Protein AF-A0A9D8FVF9-F1 (afdb_monomer_lite)

Foldseek 3Di:
DDPVVVVVVVVVLVPDDPVVVVVVVVVVVVVVVPPDPDDPVVVCVVCVPVQDPVNVVVVVVVCVVCPPDDDPPPD

Secondary structure (DSSP, 8-state):
--HHHHHHHHHHHHTS-HHHHHHHHHHHHHHHHHS--PPPHHHHGGGTT-S-HHHHHHHHHHHHHHTT---TT--

Structure (mmCIF, N/CA/C/O backbone):
data_AF-A0A9D8FVF9-F1
#
_entry.id   AF-A0A9D8FVF9-F1
#
loop_
_atom_site.group_PDB
_atom_site.id
_atom_site.type_symbol
_atom_site.label_atom_id
_atom_site.label_alt_id
_atom_site.label_comp_id
_atom_site.label_asym_id
_atom_site.label_entity_id
_atom_site.label_seq_id
_atom_site.pdbx_PDB_ins_code
_atom_site.Cartn_x
_atom_site.Cartn_y
_atom_site.Cartn_z
_atom_site.occupancy
_atom_site.B_iso_or_equiv
_atom_site.auth_seq_id
_atom_site.auth_comp_id
_atom_site.auth_asym_id
_atom_site.auth_atom_id
_atom_site.pdbx_PDB_model_num
ATOM 1 N N . MET A 1 1 ? -5.347 13.707 5.793 1.00 58.75 1 MET A N 1
ATOM 2 C CA . MET A 1 1 ? -6.238 12.646 6.318 1.00 58.75 1 MET A CA 1
ATOM 3 C C . MET A 1 1 ? -7.395 13.335 7.012 1.00 58.75 1 MET A C 1
ATOM 5 O O . MET A 1 1 ? -7.145 14.339 7.659 1.00 58.75 1 MET A O 1
ATOM 9 N N . SER A 1 2 ? -8.638 12.891 6.830 1.00 84.19 2 SER A N 1
ATOM 10 C CA . SER A 1 2 ? -9.776 13.510 7.517 1.00 84.19 2 SER A CA 1
ATOM 11 C C . SER A 1 2 ? -9.920 12.921 8.923 1.00 84.19 2 SER A C 1
ATOM 13 O O . SER A 1 2 ? -10.196 11.731 9.075 1.00 84.19 2 SER A O 1
ATOM 15 N N . ASP A 1 3 ? -9.761 13.749 9.956 1.00 89.81 3 ASP A N 1
ATOM 16 C CA . ASP A 1 3 ? -9.872 13.336 11.368 1.00 89.81 3 ASP A CA 1
ATOM 17 C C . ASP A 1 3 ? -11.211 12.645 11.680 1.00 89.81 3 ASP A C 1
ATOM 19 O O . ASP A 1 3 ? -11.281 11.720 12.491 1.00 89.81 3 ASP A O 1
ATOM 23 N N . ALA A 1 4 ? -12.270 13.022 10.957 1.00 94.31 4 ALA A N 1
ATOM 24 C CA . ALA A 1 4 ? -13.585 12.393 11.039 1.00 94.31 4 ALA A CA 1
ATOM 25 C C . ALA A 1 4 ? -13.570 10.895 10.676 1.00 94.31 4 ALA A C 1
ATOM 27 O O . ALA A 1 4 ? -14.252 10.100 11.323 1.00 94.31 4 ALA A O 1
ATOM 28 N N . VAL A 1 5 ? -12.783 10.489 9.672 1.00 94.00 5 VAL A N 1
ATOM 29 C CA . VAL A 1 5 ? -12.698 9.083 9.240 1.00 94.00 5 VAL A CA 1
ATOM 30 C C . VAL A 1 5 ? -11.943 8.250 10.272 1.00 94.00 5 VAL A C 1
ATOM 32 O O . VAL A 1 5 ? -12.382 7.151 10.603 1.00 94.00 5 VAL A O 1
ATOM 35 N N . ILE A 1 6 ? -10.866 8.786 10.853 1.00 94.44 6 ILE A N 1
ATOM 36 C CA . ILE A 1 6 ? -10.118 8.105 11.921 1.00 94.44 6 ILE A CA 1
ATOM 37 C C . ILE A 1 6 ? -11.021 7.882 13.139 1.00 94.44 6 ILE A C 1
ATOM 39 O O . ILE A 1 6 ? -11.108 6.765 13.648 1.00 94.44 6 ILE A O 1
ATOM 43 N N . ALA A 1 7 ? -11.754 8.914 13.568 1.00 96.12 7 ALA A N 1
ATOM 44 C CA . ALA A 1 7 ? -12.687 8.801 14.685 1.00 96.12 7 ALA A CA 1
ATOM 45 C C . ALA A 1 7 ? -13.803 7.771 14.419 1.00 96.12 7 ALA A C 1
ATOM 47 O O . ALA A 1 7 ? -14.183 7.019 15.318 1.00 96.12 7 ALA A O 1
ATOM 48 N N . GLN A 1 8 ? -14.319 7.700 13.187 1.00 96.12 8 GLN A N 1
ATOM 49 C CA . GLN A 1 8 ? -15.311 6.699 12.784 1.00 96.12 8 GLN A CA 1
ATOM 50 C C . GLN A 1 8 ? -14.756 5.271 12.896 1.00 96.12 8 GLN A C 1
ATOM 52 O O . GLN A 1 8 ? -15.413 4.418 13.492 1.00 96.12 8 GLN A O 1
ATOM 57 N N . ILE A 1 9 ? -13.548 5.030 12.374 1.00 95.38 9 ILE A N 1
ATOM 58 C CA . ILE A 1 9 ? -12.880 3.720 12.416 1.00 95.38 9 ILE A CA 1
ATOM 59 C C . ILE A 1 9 ? -12.673 3.281 13.866 1.00 95.38 9 ILE A C 1
ATOM 61 O O . ILE A 1 9 ? -13.048 2.170 14.226 1.00 95.38 9 ILE A O 1
ATOM 65 N N . VAL A 1 10 ? -12.155 4.165 14.726 1.00 96.25 10 VAL A N 1
ATOM 66 C CA . VAL A 1 10 ? -11.936 3.853 16.148 1.00 96.25 10 VAL A CA 1
ATOM 67 C C . VAL A 1 10 ? -13.246 3.477 16.843 1.00 96.25 10 VAL A C 1
ATOM 69 O O . VAL A 1 10 ? -13.291 2.466 17.542 1.00 96.25 10 VAL A O 1
ATOM 72 N N . ARG A 1 11 ? -14.327 4.242 16.625 1.00 97.56 11 ARG A N 1
ATOM 73 C CA . ARG A 1 11 ? -15.641 3.943 17.223 1.00 97.56 11 ARG A CA 1
ATOM 74 C C . ARG A 1 11 ? -16.189 2.591 16.777 1.00 97.56 11 ARG A C 1
ATOM 76 O O . ARG A 1 11 ? -16.701 1.847 17.608 1.00 97.56 11 ARG A O 1
ATOM 83 N N . GLN A 1 12 ? -16.087 2.273 15.488 1.00 96.81 12 GLN A N 1
ATOM 84 C CA . GLN A 1 12 ? -16.583 1.003 14.961 1.00 96.81 12 GLN A CA 1
ATOM 85 C C . GLN A 1 12 ? -15.759 -0.173 15.489 1.00 96.81 12 GLN A C 1
ATOM 87 O O . GLN A 1 12 ? -16.343 -1.109 16.030 1.00 96.81 12 GLN A O 1
ATOM 92 N N . THR A 1 13 ? -14.427 -0.095 15.448 1.00 97.62 13 THR A N 1
ATOM 93 C CA . THR A 1 13 ? -13.553 -1.162 15.956 1.00 97.62 13 THR A CA 1
ATOM 94 C C . THR A 1 13 ? -13.757 -1.403 17.450 1.00 97.62 1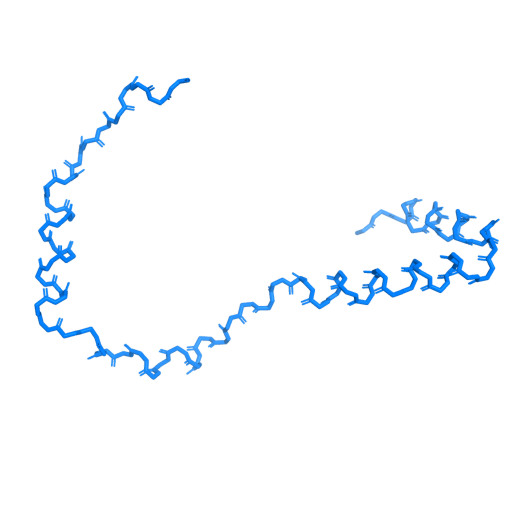3 THR A C 1
ATOM 96 O O . THR A 1 13 ? -13.851 -2.552 17.870 1.00 97.62 13 THR A O 1
ATOM 99 N N . ALA A 1 14 ? -13.914 -0.346 18.254 1.00 97.31 14 ALA A N 1
ATOM 100 C CA . ALA A 1 14 ? -14.155 -0.478 19.692 1.00 97.31 14 ALA A CA 1
ATOM 101 C C . ALA A 1 14 ? -15.463 -1.221 20.030 1.00 97.31 14 ALA A C 1
ATOM 103 O O . ALA A 1 14 ? -15.557 -1.827 21.094 1.00 97.31 14 ALA A O 1
ATOM 104 N N . SER A 1 15 ? -16.457 -1.199 19.134 1.00 97.38 15 SER A N 1
ATOM 105 C CA . SER A 1 15 ? -17.728 -1.919 19.316 1.00 97.38 15 SER A CA 1
ATOM 106 C C . SER A 1 15 ? -17.667 -3.409 18.952 1.00 97.38 15 SER A C 1
ATOM 108 O O . SER A 1 15 ? -18.603 -4.150 19.251 1.00 97.38 15 SER A O 1
ATOM 110 N N . LEU A 1 16 ? -16.586 -3.860 18.307 1.00 97.62 16 LEU A N 1
ATOM 111 C CA . LEU A 1 16 ? -16.442 -5.241 17.855 1.00 97.62 16 LEU A CA 1
ATOM 112 C C . LEU A 1 16 ? -15.972 -6.177 18.984 1.00 97.62 16 LEU A C 1
ATOM 114 O O . LEU A 1 16 ? -15.184 -5.762 19.836 1.00 97.62 16 LEU A O 1
ATOM 118 N N . PRO A 1 17 ? -16.362 -7.464 18.956 1.00 98.00 17 PRO A N 1
ATOM 119 C CA . PRO A 1 17 ? -15.725 -8.520 19.739 1.00 98.00 17 PRO A CA 1
ATOM 120 C C . PRO A 1 17 ? -14.215 -8.623 19.469 1.00 98.00 17 PRO A C 1
ATOM 122 O O . PRO A 1 17 ? -13.754 -8.362 18.357 1.00 98.00 17 PRO A O 1
ATOM 125 N N . GLY A 1 18 ? -13.440 -9.058 20.467 1.00 97.44 18 GLY A N 1
ATOM 126 C CA . GLY A 1 18 ? -11.971 -9.033 20.415 1.00 97.44 18 GLY A CA 1
ATOM 127 C C . GLY A 1 18 ? -11.342 -9.781 19.230 1.00 97.44 18 GLY A C 1
ATOM 128 O O . GLY A 1 18 ? -10.358 -9.315 18.665 1.00 97.44 18 GLY A O 1
ATOM 129 N N . ASN A 1 19 ? -11.933 -10.893 18.782 1.00 97.50 19 ASN A N 1
ATOM 130 C CA . ASN A 1 19 ? -11.453 -11.614 17.597 1.00 97.50 19 ASN A CA 1
ATOM 131 C C . ASN A 1 19 ? -11.607 -10.790 16.306 1.00 97.50 19 ASN A C 1
ATOM 133 O O . ASN A 1 19 ? -10.740 -10.837 15.439 1.00 97.50 19 ASN A O 1
ATOM 137 N N . LEU A 1 20 ? -12.684 -10.009 16.190 1.00 97.38 20 LEU A N 1
ATOM 138 C CA . LEU A 1 20 ? -12.909 -9.128 15.044 1.00 97.38 20 LEU A CA 1
ATOM 139 C C . LEU A 1 20 ? -12.056 -7.856 15.135 1.00 97.38 20 LEU A C 1
ATOM 141 O O . LEU A 1 20 ? -11.607 -7.355 14.110 1.00 97.38 20 LEU A O 1
ATOM 145 N N . GLN A 1 21 ? -11.756 -7.367 16.343 1.00 98.12 21 GLN A N 1
ATOM 146 C CA . GLN A 1 21 ? -10.762 -6.301 16.525 1.00 98.12 21 GLN A CA 1
ATOM 147 C C . GLN A 1 21 ? -9.378 -6.734 16.028 1.00 98.12 21 GLN A C 1
ATOM 149 O O . GLN A 1 21 ? -8.718 -5.976 15.316 1.00 98.12 21 GLN A O 1
ATOM 154 N N . GLN A 1 22 ? -8.964 -7.962 16.354 1.00 97.88 22 GLN A N 1
ATOM 155 C CA . GLN A 1 22 ? -7.708 -8.526 15.864 1.00 97.88 22 GLN A CA 1
ATOM 156 C C . GLN A 1 22 ? -7.709 -8.647 14.335 1.00 97.88 22 GLN A C 1
ATOM 158 O O . GLN A 1 22 ? -6.754 -8.225 13.693 1.00 97.88 22 GLN A O 1
ATOM 163 N N . GLN A 1 23 ? -8.814 -9.106 13.741 1.00 97.62 23 GLN A N 1
ATOM 164 C CA . GLN A 1 23 ? -8.951 -9.190 12.285 1.00 97.62 23 GLN A CA 1
ATOM 165 C C . GLN A 1 23 ? -8.819 -7.819 11.595 1.00 97.62 23 GLN A C 1
ATOM 167 O O . GLN A 1 23 ? -8.182 -7.711 10.548 1.00 97.62 23 GLN A O 1
ATOM 172 N N . VAL A 1 24 ? -9.376 -6.754 12.185 1.00 97.00 24 VAL A N 1
ATOM 173 C CA . VAL A 1 24 ? -9.196 -5.380 11.682 1.00 97.00 24 VAL A CA 1
ATOM 174 C C . VAL A 1 24 ? -7.728 -4.951 11.761 1.00 97.00 24 VAL A C 1
ATOM 176 O O . VAL A 1 24 ? -7.224 -4.326 10.827 1.00 97.00 24 VAL A O 1
ATOM 179 N N . LEU A 1 25 ? -7.028 -5.284 12.849 1.00 96.44 25 LEU A N 1
ATOM 180 C CA . LEU A 1 25 ? -5.604 -4.976 12.997 1.00 96.44 25 LEU A CA 1
ATOM 181 C C . LEU A 1 25 ? -4.757 -5.697 11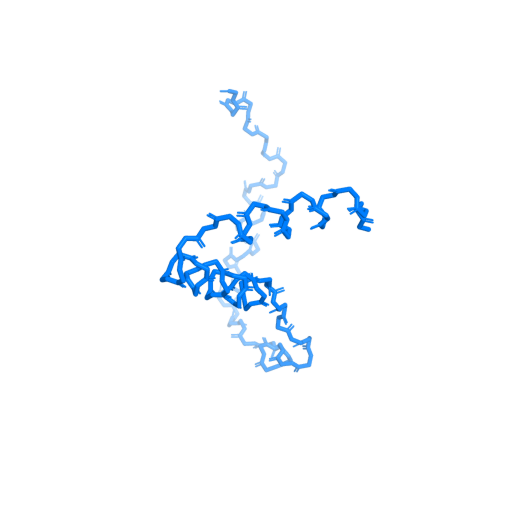.940 1.00 96.44 25 LEU A C 1
ATOM 183 O O . LEU A 1 25 ? -3.895 -5.071 11.319 1.00 96.44 25 LEU A O 1
ATOM 187 N N . ASP A 1 26 ? -5.031 -6.978 11.707 1.00 96.75 26 ASP A N 1
ATOM 188 C CA . ASP A 1 26 ? -4.334 -7.788 10.708 1.00 96.75 26 ASP A CA 1
ATOM 189 C C . ASP A 1 26 ? -4.544 -7.208 9.301 1.00 96.75 26 ASP A C 1
ATOM 191 O O . ASP A 1 26 ? -3.571 -6.948 8.591 1.00 96.75 26 ASP A O 1
ATOM 195 N N . TYR A 1 27 ? -5.785 -6.849 8.955 1.00 94.81 27 TYR A N 1
ATOM 196 C CA . TYR A 1 27 ? -6.103 -6.185 7.689 1.00 94.81 27 TYR A CA 1
ATOM 197 C C . TYR A 1 27 ? -5.361 -4.852 7.512 1.00 94.81 27 TYR A C 1
ATOM 199 O O . TYR A 1 27 ? -4.832 -4.565 6.442 1.00 94.81 27 TYR A O 1
ATOM 207 N N . VAL A 1 28 ? -5.274 -4.017 8.554 1.00 93.62 28 VAL A N 1
ATOM 208 C CA . VAL A 1 28 ? -4.520 -2.751 8.484 1.00 93.62 28 VAL A CA 1
ATOM 209 C C . VAL A 1 28 ? -3.025 -3.002 8.261 1.00 93.62 28 VAL A C 1
ATOM 211 O O . VAL A 1 28 ? -2.371 -2.230 7.555 1.00 93.62 28 VAL A O 1
ATOM 214 N N . ASN A 1 29 ? -2.465 -4.059 8.850 1.00 92.19 29 ASN A N 1
ATOM 215 C CA . ASN A 1 29 ? -1.066 -4.431 8.647 1.00 92.19 29 ASN A CA 1
ATOM 216 C C . ASN A 1 29 ? -0.814 -4.920 7.216 1.00 92.19 29 ASN A C 1
ATOM 218 O O . ASN A 1 29 ? 0.159 -4.488 6.593 1.00 92.19 29 ASN A O 1
ATOM 222 N N . GLU A 1 30 ? -1.711 -5.740 6.674 1.00 91.62 30 GLU A N 1
ATOM 223 C CA . GLU A 1 30 ? -1.679 -6.155 5.270 1.00 91.62 30 GLU A CA 1
ATOM 224 C C . GLU A 1 30 ? -1.822 -4.960 4.334 1.00 91.62 30 GLU A C 1
ATOM 226 O O . GLU A 1 30 ? -1.024 -4.817 3.414 1.00 91.62 30 GLU A O 1
ATOM 231 N N . LEU A 1 31 ? -2.747 -4.040 4.614 1.00 89.62 31 LEU A N 1
ATOM 232 C CA . LEU A 1 31 ? -2.940 -2.826 3.825 1.00 89.62 31 LEU A CA 1
ATOM 233 C C . LEU A 1 31 ? -1.667 -1.966 3.792 1.00 89.62 31 LEU A C 1
ATOM 235 O O . LEU A 1 31 ? -1.283 -1.444 2.750 1.00 89.62 31 LEU A O 1
ATOM 239 N N . LYS A 1 32 ? -0.954 -1.842 4.918 1.00 86.44 32 LYS A N 1
ATOM 240 C CA . LYS A 1 32 ? 0.346 -1.143 4.972 1.00 86.44 32 LYS A CA 1
ATOM 241 C C . LYS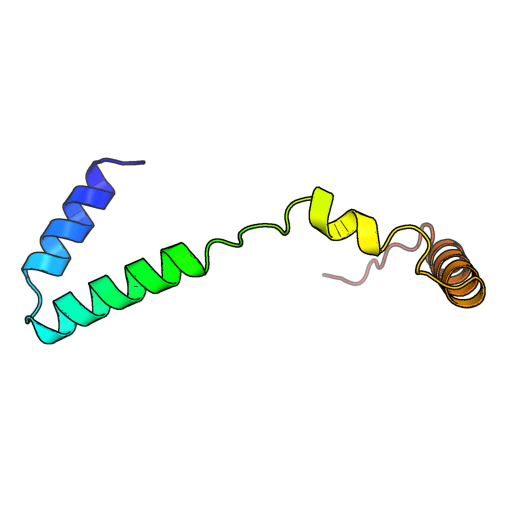 A 1 32 ? 1.436 -1.854 4.169 1.00 86.44 32 LYS A C 1
ATOM 243 O O . LYS A 1 32 ? 2.357 -1.192 3.687 1.00 86.44 32 LYS A O 1
ATOM 248 N N . ALA A 1 33 ? 1.370 -3.179 4.070 1.00 81.75 33 ALA A N 1
ATOM 249 C CA . ALA A 1 33 ? 2.285 -3.979 3.265 1.00 81.75 33 ALA A CA 1
ATOM 250 C C . ALA A 1 33 ? 1.912 -3.958 1.770 1.00 81.75 33 ALA A C 1
ATOM 252 O O . ALA A 1 33 ? 2.804 -4.010 0.926 1.00 81.75 33 ALA A O 1
ATOM 253 N N . SER A 1 34 ? 0.620 -3.841 1.452 1.00 76.06 34 SER A N 1
ATOM 254 C CA . SER A 1 34 ? 0.071 -3.815 0.095 1.00 76.06 34 SER A CA 1
ATOM 255 C C . SER A 1 34 ? 0.167 -2.448 -0.570 1.00 76.06 34 SER A C 1
ATOM 257 O O . SER A 1 34 ? 0.027 -2.368 -1.790 1.00 76.06 34 SER A O 1
ATOM 259 N N . VAL A 1 35 ? 0.402 -1.374 0.196 1.00 76.06 35 VAL A N 1
ATOM 260 C CA . VAL A 1 35 ? 0.857 -0.094 -0.358 1.00 76.06 35 VAL A CA 1
ATOM 261 C C . VAL A 1 35 ? 2.112 -0.409 -1.159 1.00 76.06 35 VAL A C 1
ATOM 263 O O . VAL A 1 35 ? 3.173 -0.643 -0.579 1.00 76.06 35 VAL A O 1
ATOM 266 N N . GLN A 1 36 ? 1.954 -0.485 -2.485 1.00 64.88 36 GLN A N 1
ATOM 267 C CA . GLN A 1 36 ? 3.007 -0.832 -3.427 1.00 64.88 36 GLN A CA 1
ATOM 268 C C . GLN A 1 36 ? 4.221 0.036 -3.126 1.00 64.88 36 GLN A C 1
ATOM 270 O O . GLN A 1 36 ? 4.282 1.217 -3.468 1.00 64.88 36 GLN A O 1
ATOM 275 N N . ARG A 1 37 ? 5.212 -0.557 -2.464 1.00 71.94 37 ARG A N 1
ATOM 276 C CA . ARG A 1 37 ? 6.530 0.043 -2.393 1.00 71.94 37 ARG A CA 1
ATOM 277 C C . ARG A 1 37 ? 7.132 -0.212 -3.756 1.00 71.94 37 ARG A C 1
ATOM 279 O O . ARG A 1 37 ? 7.467 -1.351 -4.077 1.00 71.94 37 ARG A O 1
ATOM 286 N N . GLY A 1 38 ? 7.204 0.838 -4.569 1.00 79.75 38 GLY A N 1
ATOM 287 C CA . GLY A 1 38 ? 7.952 0.785 -5.816 1.00 79.75 38 GLY A CA 1
ATOM 288 C C . GLY A 1 38 ? 9.338 0.188 -5.564 1.00 79.75 38 GLY A C 1
ATOM 289 O O . GLY A 1 38 ? 9.916 0.340 -4.483 1.00 79.75 38 GLY A O 1
ATOM 290 N N . VAL A 1 39 ? 9.870 -0.531 -6.548 1.00 82.69 39 VAL A N 1
ATOM 291 C CA . VAL A 1 39 ? 11.247 -1.019 -6.464 1.00 82.69 39 VAL A CA 1
ATOM 292 C C . VAL A 1 39 ? 12.169 0.206 -6.503 1.00 82.69 39 VAL A C 1
ATOM 294 O O . VAL A 1 39 ? 12.043 1.001 -7.435 1.00 82.69 39 VAL A O 1
ATOM 297 N N . PRO A 1 40 ? 13.085 0.393 -5.528 1.00 88.50 40 PRO A N 1
ATOM 298 C CA . PRO A 1 40 ? 14.052 1.485 -5.580 1.00 88.50 40 PRO A CA 1
ATOM 299 C C . PRO A 1 40 ? 14.788 1.495 -6.923 1.00 88.50 40 PRO A C 1
ATOM 301 O O . PRO A 1 40 ? 15.261 0.445 -7.361 1.00 88.50 40 PRO A O 1
ATOM 304 N N . GLY A 1 41 ? 14.904 2.662 -7.564 1.00 87.31 41 GLY A N 1
ATOM 305 C CA . GLY A 1 41 ? 15.485 2.782 -8.909 1.00 87.31 41 GLY A CA 1
ATOM 306 C C . GLY A 1 41 ? 16.907 2.219 -9.011 1.00 87.31 41 GLY A C 1
ATOM 307 O O . GLY A 1 41 ? 17.248 1.564 -9.991 1.00 87.31 41 GLY A O 1
ATOM 308 N N . GLU A 1 42 ? 17.701 2.350 -7.947 1.00 94.50 42 GLU A N 1
ATOM 309 C CA . GLU A 1 42 ? 19.028 1.730 -7.813 1.00 94.50 42 GLU A CA 1
ATOM 310 C C . GLU A 1 42 ? 19.016 0.205 -8.034 1.00 94.50 42 GLU A C 1
ATOM 312 O O . GLU A 1 42 ? 19.944 -0.346 -8.622 1.00 94.50 42 GLU A O 1
ATOM 317 N N . LYS A 1 43 ? 17.940 -0.493 -7.639 1.00 92.12 43 LYS A N 1
ATOM 318 C CA . LYS A 1 43 ? 17.800 -1.945 -7.835 1.00 92.12 43 LYS A CA 1
ATOM 319 C C . LYS A 1 43 ? 17.456 -2.314 -9.274 1.00 92.12 43 LYS A C 1
ATOM 321 O O . LYS A 1 43 ? 17.606 -3.482 -9.632 1.00 92.12 43 LYS A O 1
ATOM 326 N N . LEU A 1 44 ? 16.994 -1.358 -10.079 1.00 93.31 44 LEU A N 1
ATOM 327 C CA . LEU A 1 44 ? 16.688 -1.563 -11.494 1.00 93.31 44 LEU A CA 1
ATOM 328 C C . LEU A 1 44 ? 17.935 -1.453 -12.378 1.00 93.31 44 LEU A C 1
ATOM 330 O O . LEU A 1 44 ? 17.921 -1.972 -13.490 1.00 93.31 44 LEU A O 1
ATOM 334 N N . LEU A 1 45 ? 19.036 -0.876 -11.876 1.00 95.00 45 LEU A N 1
ATOM 335 C CA . LEU A 1 45 ? 20.290 -0.735 -12.629 1.00 95.00 45 LEU A CA 1
ATOM 336 C C . LEU A 1 45 ? 20.839 -2.071 -13.146 1.00 95.00 45 LEU A C 1
ATOM 338 O O . LEU A 1 45 ? 21.448 -2.111 -14.209 1.00 95.00 45 LEU A O 1
ATOM 342 N N . ARG A 1 46 ? 20.563 -3.181 -12.448 1.00 94.69 46 ARG A N 1
ATOM 343 C CA . ARG A 1 46 ? 20.945 -4.535 -12.889 1.00 94.69 46 ARG A CA 1
ATOM 344 C C . ARG A 1 46 ? 20.326 -4.963 -14.227 1.00 94.69 46 ARG A C 1
ATOM 346 O O . ARG A 1 46 ? 20.780 -5.945 -14.796 1.00 94.69 46 ARG A O 1
ATOM 353 N N . PHE A 1 47 ? 19.269 -4.286 -14.678 1.00 92.62 47 PHE A N 1
ATOM 354 C CA . PHE A 1 47 ? 18.573 -4.572 -15.934 1.00 92.62 47 PHE A CA 1
ATOM 355 C C . PHE A 1 47 ? 19.042 -3.682 -17.096 1.00 92.62 47 PHE A C 1
ATOM 357 O O . PHE A 1 47 ? 18.585 -3.834 -18.227 1.00 92.62 47 PHE A O 1
ATOM 364 N N . VAL A 1 48 ? 19.957 -2.739 -16.853 1.00 90.69 48 VAL A N 1
ATOM 365 C CA . VAL A 1 48 ? 20.504 -1.902 -17.924 1.00 90.69 48 VAL A CA 1
ATOM 366 C C . VAL A 1 48 ? 21.275 -2.785 -18.905 1.00 90.69 48 VAL A C 1
ATOM 368 O O . VAL A 1 48 ? 22.202 -3.493 -18.523 1.00 90.69 48 VAL A O 1
ATOM 371 N N . GLY A 1 49 ? 20.869 -2.748 -20.176 1.00 92.75 49 GLY A N 1
ATOM 372 C CA . GLY A 1 49 ? 21.498 -3.526 -21.244 1.00 92.75 49 GLY A CA 1
ATOM 373 C C . GLY A 1 49 ? 21.187 -5.027 -21.223 1.00 92.75 49 GLY A C 1
ATOM 374 O O . GLY A 1 49 ? 21.813 -5.769 -21.971 1.00 92.75 49 GLY A O 1
ATOM 375 N N . THR A 1 50 ? 20.236 -5.498 -20.404 1.00 96.31 50 THR A N 1
ATOM 376 C CA . THR A 1 50 ? 19.874 -6.929 -20.358 1.00 96.31 50 THR A CA 1
ATOM 377 C C . THR A 1 50 ? 18.913 -7.358 -21.461 1.00 96.31 50 THR A C 1
ATOM 379 O O . THR A 1 50 ? 18.655 -8.550 -21.598 1.00 96.31 50 THR A O 1
ATOM 382 N N . ILE A 1 51 ? 18.346 -6.413 -22.217 1.00 94.88 51 ILE A N 1
ATOM 383 C CA . ILE A 1 51 ? 17.485 -6.730 -23.359 1.00 94.88 51 ILE A CA 1
ATOM 384 C C . ILE A 1 51 ? 18.406 -7.131 -24.519 1.00 94.88 51 ILE A C 1
ATOM 386 O O . ILE A 1 51 ? 19.202 -6.295 -24.956 1.00 94.88 51 ILE A O 1
ATOM 390 N N . PRO A 1 52 ? 18.342 -8.379 -25.013 1.00 95.69 52 PRO A N 1
ATOM 391 C CA . PRO A 1 52 ? 19.176 -8.791 -26.129 1.00 95.69 52 PRO A CA 1
ATOM 392 C C . PRO A 1 52 ? 18.726 -8.105 -27.432 1.00 95.69 52 PRO A C 1
ATOM 394 O O . PRO A 1 52 ? 17.628 -7.554 -27.527 1.00 95.69 52 PRO A O 1
ATOM 397 N N . ALA A 1 53 ? 19.607 -8.086 -28.434 1.00 95.19 53 ALA A N 1
ATOM 398 C CA . ALA A 1 53 ? 19.414 -7.284 -29.645 1.00 95.19 53 ALA A CA 1
ATOM 399 C C . ALA A 1 53 ? 18.164 -7.673 -30.455 1.00 95.19 53 ALA A C 1
ATOM 401 O O . ALA A 1 53 ? 17.500 -6.801 -31.011 1.00 95.19 53 ALA A O 1
ATOM 402 N N . ASP A 1 54 ? 17.819 -8.960 -30.485 1.00 96.06 54 ASP A N 1
ATOM 403 C CA . ASP A 1 54 ? 16.585 -9.468 -31.090 1.00 96.06 54 ASP A CA 1
ATOM 404 C C . ASP A 1 54 ? 15.340 -8.952 -30.353 1.00 96.06 54 ASP A C 1
ATOM 406 O O . ASP A 1 54 ? 14.391 -8.496 -30.985 1.00 96.06 54 ASP A O 1
ATOM 410 N N . GLY A 1 55 ? 15.372 -8.922 -29.020 1.00 95.00 55 GLY A N 1
ATOM 411 C CA . GLY A 1 55 ? 14.330 -8.327 -28.189 1.00 95.00 55 GLY A CA 1
ATOM 412 C C . GLY A 1 55 ? 14.145 -6.834 -28.463 1.00 95.00 55 GLY A C 1
ATOM 413 O O . GLY A 1 55 ? 13.014 -6.365 -28.567 1.00 95.00 55 GLY A O 1
ATOM 414 N N . LEU A 1 56 ? 15.240 -6.089 -28.649 1.00 94.06 56 LEU A N 1
ATOM 415 C CA . LEU A 1 56 ? 15.175 -4.676 -29.042 1.00 94.06 56 LEU A CA 1
ATOM 416 C C . LEU A 1 56 ? 14.565 -4.497 -30.439 1.00 94.06 56 LEU A C 1
ATOM 418 O O . LEU A 1 56 ? 13.789 -3.568 -30.656 1.00 94.06 56 LEU A O 1
ATOM 422 N N . GLN A 1 57 ? 14.892 -5.388 -31.377 1.00 95.69 57 GLN A N 1
ATOM 423 C CA . GLN A 1 57 ? 14.330 -5.363 -32.725 1.00 95.69 57 GLN A CA 1
ATOM 424 C C . GLN A 1 57 ? 12.828 -5.672 -32.718 1.00 95.69 57 GLN A C 1
ATOM 426 O O . GLN A 1 57 ? 12.071 -4.985 -33.396 1.00 95.69 57 GLN A O 1
ATOM 431 N N . LEU A 1 58 ? 12.389 -6.643 -31.912 1.00 95.94 58 LEU A N 1
ATOM 432 C CA . LEU A 1 58 ? 10.973 -6.966 -31.731 1.00 95.94 58 LEU A CA 1
ATOM 433 C C . LEU A 1 58 ? 10.188 -5.795 -31.132 1.00 95.94 58 LEU A C 1
ATOM 435 O O . LEU A 1 58 ? 9.119 -5.465 -31.634 1.00 95.94 58 LEU A O 1
ATOM 439 N N . MET A 1 59 ? 10.724 -5.136 -30.098 1.00 92.62 59 MET A N 1
ATOM 440 C CA . MET A 1 59 ? 10.086 -3.949 -29.511 1.00 92.62 59 MET A CA 1
ATOM 441 C C . MET A 1 59 ? 9.947 -2.825 -30.534 1.00 92.62 59 MET A C 1
ATOM 443 O O . MET A 1 59 ? 8.899 -2.194 -30.613 1.00 92.62 59 MET A O 1
ATOM 447 N N . ARG A 1 60 ? 10.997 -2.585 -31.327 1.00 93.06 60 ARG A N 1
ATOM 448 C CA . ARG A 1 60 ? 10.968 -1.570 -32.379 1.00 93.06 60 ARG A CA 1
ATOM 449 C C . ARG A 1 60 ? 9.916 -1.883 -33.439 1.00 93.06 60 ARG A C 1
ATOM 451 O O . ARG A 1 60 ? 9.140 -1.000 -33.769 1.00 93.06 60 ARG A O 1
ATOM 458 N N . GLN A 1 61 ? 9.876 -3.124 -33.918 1.00 93.88 61 GLN A N 1
ATOM 459 C CA . GLN A 1 61 ? 8.894 -3.550 -34.911 1.00 93.88 61 GLN A CA 1
ATOM 460 C C . GLN A 1 61 ? 7.463 -3.372 -34.390 1.00 93.88 61 GLN A C 1
ATOM 462 O O . GLN A 1 61 ? 6.648 -2.784 -35.081 1.00 93.88 61 GLN A O 1
ATOM 467 N N . ALA A 1 62 ? 7.184 -3.793 -33.152 1.00 91.06 62 ALA A N 1
ATOM 468 C CA . ALA A 1 62 ? 5.861 -3.636 -32.549 1.00 91.06 62 ALA A CA 1
ATOM 469 C C . ALA A 1 62 ? 5.445 -2.160 -32.405 1.00 91.06 62 ALA A C 1
ATOM 471 O O . ALA A 1 62 ? 4.298 -1.816 -32.657 1.00 91.06 62 ALA A O 1
ATOM 472 N N . ILE A 1 63 ? 6.380 -1.277 -32.032 1.00 89.69 63 ILE A N 1
ATOM 473 C CA . ILE A 1 63 ? 6.115 0.168 -31.978 1.00 89.69 63 ILE A CA 1
ATOM 474 C C . ILE A 1 63 ? 5.807 0.709 -33.372 1.00 89.69 63 ILE A C 1
ATOM 476 O O . ILE A 1 63 ? 4.863 1.475 -33.509 1.00 89.69 63 ILE A O 1
ATOM 480 N N . ASP A 1 64 ? 6.597 0.337 -34.381 1.00 91.12 64 ASP A N 1
ATOM 481 C CA . ASP A 1 64 ? 6.427 0.823 -35.753 1.00 91.12 64 ASP A CA 1
ATOM 482 C C . ASP A 1 64 ? 5.117 0.300 -36.384 1.00 91.12 64 ASP A C 1
ATOM 484 O O . ASP A 1 64 ? 4.452 1.048 -37.099 1.00 91.12 64 ASP A O 1
ATOM 488 N N . ASP A 1 65 ? 4.720 -0.944 -36.089 1.00 88.00 65 ASP A N 1
ATOM 489 C CA . ASP A 1 65 ? 3.502 -1.583 -36.613 1.00 88.00 65 ASP A CA 1
ATOM 490 C C . ASP A 1 65 ? 2.211 -0.998 -36.010 1.00 88.00 65 ASP A C 1
ATOM 492 O O . ASP A 1 65 ? 1.202 -0.867 -36.708 1.00 88.00 65 ASP A O 1
ATOM 496 N N . ASP A 1 66 ? 2.240 -0.614 -34.731 1.00 82.38 66 ASP A N 1
ATOM 497 C CA . ASP A 1 66 ? 1.077 -0.080 -34.008 1.00 82.38 66 ASP A CA 1
ATOM 498 C C . ASP A 1 66 ? 1.117 1.451 -33.842 1.00 82.38 66 ASP A C 1
ATOM 500 O O . ASP A 1 66 ? 0.214 2.047 -33.244 1.00 82.38 66 ASP A O 1
ATOM 504 N N . CYS A 1 67 ? 2.146 2.120 -34.373 1.00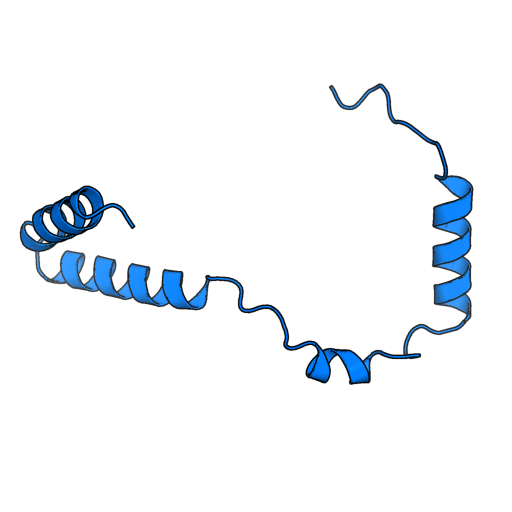 81.00 67 CYS A N 1
ATOM 505 C CA . CYS A 1 67 ? 2.258 3.573 -34.307 1.00 81.00 67 CYS A CA 1
ATOM 506 C C . CYS A 1 67 ? 1.040 4.219 -34.982 1.00 81.00 67 CYS A C 1
ATOM 508 O O . CYS A 1 67 ? 0.707 3.904 -36.122 1.00 81.00 67 CYS A O 1
ATOM 510 N N . GLU A 1 68 ? 0.382 5.141 -34.275 1.00 69.38 68 GLU A N 1
ATOM 511 C CA . GLU A 1 68 ? -0.796 5.883 -34.755 1.00 69.38 68 GLU A CA 1
ATOM 512 C C . GLU A 1 68 ? -2.059 5.032 -35.006 1.00 69.38 68 GLU A C 1
ATOM 514 O O . GLU A 1 68 ? -3.064 5.559 -35.492 1.00 69.38 68 GLU A O 1
ATOM 519 N N . GLN A 1 69 ? -2.073 3.754 -34.609 1.00 70.69 69 GLN A N 1
ATOM 520 C CA . GLN A 1 69 ? -3.300 2.962 -34.596 1.00 70.69 69 GLN A CA 1
ATOM 521 C C . GLN A 1 69 ? -4.156 3.336 -33.379 1.00 70.69 69 GLN A C 1
ATOM 523 O O . GLN A 1 69 ? -3.795 3.103 -32.228 1.00 70.69 69 GLN A O 1
ATOM 528 N N . VAL A 1 70 ? -5.310 3.948 -33.640 1.00 69.25 70 VAL A N 1
ATOM 529 C CA . VAL A 1 70 ? -6.357 4.180 -32.641 1.00 69.25 70 VAL A CA 1
ATOM 530 C C . VAL A 1 70 ? -7.430 3.125 -32.867 1.00 69.25 70 VAL A C 1
ATOM 532 O O . VAL A 1 70 ? -8.052 3.109 -33.931 1.00 69.25 70 VAL A O 1
ATOM 535 N N . ASP A 1 71 ? -7.652 2.250 -31.886 1.00 73.56 71 ASP A N 1
ATOM 53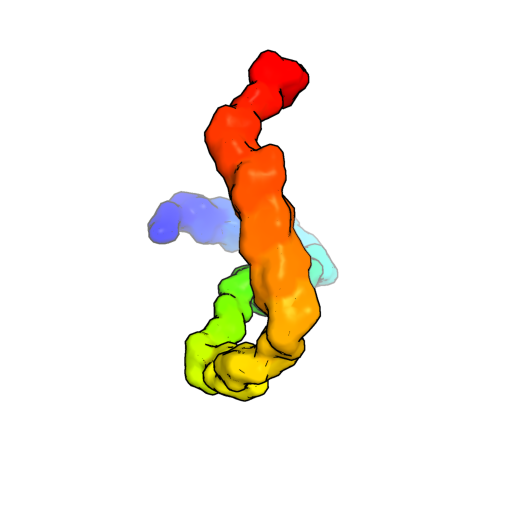6 C CA . ASP A 1 71 ? -8.810 1.359 -31.917 1.00 73.56 71 ASP A CA 1
ATOM 537 C C . ASP A 1 71 ? -10.075 2.169 -31.597 1.00 73.56 71 ASP A C 1
ATOM 539 O O . ASP A 1 71 ? -10.346 2.539 -30.456 1.00 73.56 71 ASP A O 1
ATOM 543 N N . TRP A 1 72 ? -10.851 2.481 -32.634 1.00 72.00 72 TRP A N 1
ATOM 544 C CA . TRP A 1 72 ? -12.113 3.213 -32.513 1.00 72.00 72 TRP A CA 1
ATOM 545 C C . TRP A 1 72 ? -13.264 2.357 -31.951 1.00 72.00 72 TRP A C 1
ATOM 547 O O . TRP A 1 72 ? -14.372 2.874 -31.792 1.00 72.00 72 TRP A O 1
ATOM 557 N N . HIS A 1 73 ? -13.032 1.068 -31.674 1.00 71.69 73 HIS A N 1
ATOM 558 C CA . HIS A 1 73 ? -14.027 0.120 -31.172 1.00 71.69 73 HIS A CA 1
ATOM 559 C C . HIS A 1 73 ? -13.898 -0.224 -29.681 1.00 71.69 73 HIS A C 1
ATOM 561 O O . HIS A 1 73 ? -14.740 -0.968 -29.175 1.00 71.69 73 HIS A O 1
ATOM 567 N N . GLU A 1 74 ? -12.940 0.355 -28.952 1.00 60.25 74 GLU A N 1
ATOM 568 C CA . GLU A 1 74 ? -12.963 0.341 -27.484 1.00 60.25 74 GLU A CA 1
ATOM 569 C C . GLU A 1 74 ? -14.016 1.343 -26.967 1.00 60.25 74 GLU A C 1
ATOM 571 O O . GLU A 1 74 ? -13.716 2.493 -26.642 1.00 60.25 74 GLU A O 1
ATOM 576 N N . GLY A 1 75 ? -15.282 0.914 -26.942 1.00 53.91 75 GLY A N 1
ATOM 577 C CA . GLY A 1 75 ? -16.428 1.650 -26.395 1.00 53.91 75 GLY A CA 1
ATOM 578 C C . GLY A 1 75 ? -17.230 0.825 -25.401 1.00 53.91 75 GLY A C 1
ATOM 579 O O . GLY A 1 75 ? -17.447 -0.377 -25.676 1.00 53.91 75 GLY A O 1
#

Radius of gyration: 24.03 Å; chains: 1; bounding box: 39×25×57 Å

Sequence (75 aa):
MSDAVIAQIVRQTASLPGNLQQQVLDYVNELKASVQRGVPGEKLLRFVGTIPADGLQLM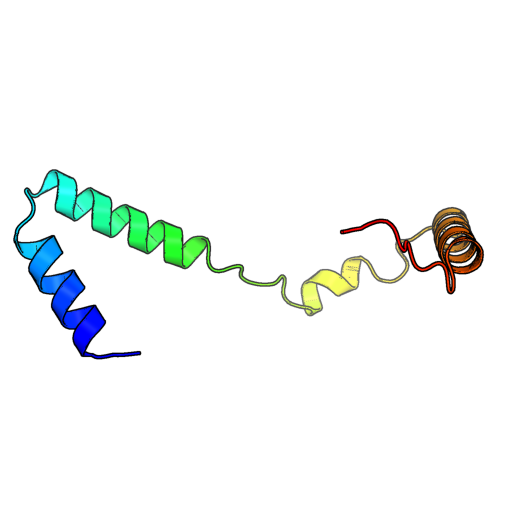RQAIDDDCEQVDWHEG

pLDDT: mean 88.84, std 10.65, range [53.91, 98.12]